Protein AF-A0A8X6RIJ2-F1 (afdb_monomer)

Sequence (96 aa):
MSKPKSLSIKEKILTLQEVDKVGKKLTLRFLFLSFLLVMASEILTAVQISVPSVVVSNDVIAIHSSIMTFPAQYGAKTTKRADLVTSVLFRQGRVV

Mean predicted aligned error: 14.82 Å

Foldseek 3Di:
DDDPDDDDPVRVVVVVVVVVVVVVVVVVVVVVVVVVVVVVQQQDKDKDKDFPDWDDDDQKIKTWIKIWIHHRNPGDPDIDIDIDIDIFGHDPNDTD

pLDDT: mean 76.71, std 10.97, range [46.38, 90.38]

Nearest PDB structures (foldseek):
  2bng-assembly1_B  TM=6.386E-01  e=1.092E-01  Mycobacterium tuberculosis H37Rv
  2bng-assembly1_C-2  TM=6.386E-01  e=1.296E-01  Mycobacterium tuberculosis H37Rv
  3ff2-assembly1_A-2  TM=7.303E-01  e=2.428E-01  Novosphingobium aromaticivorans DSM 12444
  3bb9-assembly3_E  TM=7.139E-01  e=4.209E+00  Shewanella frigidimarina NCIMB 400
  4wrn-assembly1_B  TM=5.464E-01  e=4.718E+00  Escherichia coli O157:H7

Organism: Trichonephila clavipes (NCBI:txid2585209)

Solvent-accessible surface area (backbone atoms only — not comparable to full-atom values): 5578 Å² total; per-residue (Å²): 136,85,76,84,81,82,73,50,73,69,55,53,53,52,50,51,52,51,50,51,51,51,50,52,55,49,52,52,50,50,51,51,50,52,51,50,52,53,55,55,61,32,60,52,59,52,75,47,79,44,70,87,45,75,48,79,52,97,49,36,38,37,37,36,33,39,39,38,37,42,47,12,87,77,55,54,94,54,70,46,76,47,81,44,78,48,75,46,38,43,57,95,92,37,83,104

Secondary structure (DSSP, 8-state):
-PPP----HHHHHHHHHHHHHHHHHHHHHHHHHHHHHHHHHHT---EEEEEEEEEEETTEEEEEEEEEEPPPTTS-SS-EEEEEEEEEEEETTEE-

Structure (mmCIF, N/CA/C/O backbone):
data_AF-A0A8X6RIJ2-F1
#
_entry.id   AF-A0A8X6RIJ2-F1
#
loop_
_atom_site.group_PDB
_atom_site.id
_atom_site.type_symbol
_atom_site.label_atom_id
_atom_site.label_alt_id
_atom_site.label_comp_id
_atom_site.label_asym_id
_atom_site.label_entity_id
_atom_site.label_seq_id
_atom_site.pdbx_PDB_ins_code
_atom_site.Cartn_x
_atom_site.Cartn_y
_atom_site.Cartn_z
_atom_site.occupancy
_atom_site.B_iso_or_equiv
_atom_site.auth_seq_id
_atom_site.auth_comp_id
_atom_site.auth_asym_id
_atom_site.auth_atom_id
_atom_site.pdbx_PDB_model_num
ATOM 1 N N . MET A 1 1 ? 5.786 0.530 64.150 1.00 47.53 1 MET A N 1
ATOM 2 C CA . MET A 1 1 ? 6.461 1.077 62.950 1.00 47.53 1 MET A CA 1
ATOM 3 C C . MET A 1 1 ? 7.771 0.328 62.742 1.00 47.53 1 MET A C 1
ATOM 5 O O . MET A 1 1 ? 8.688 0.482 63.540 1.00 47.53 1 MET A O 1
ATOM 9 N N . SER A 1 2 ? 7.835 -0.562 61.753 1.00 46.38 2 SER A N 1
ATOM 10 C CA . SER A 1 2 ? 9.029 -1.359 61.445 1.00 46.38 2 SER A CA 1
ATOM 11 C C . SER A 1 2 ? 10.089 -0.498 60.751 1.00 46.38 2 SER A C 1
ATOM 13 O O . SER A 1 2 ? 9.811 0.117 59.724 1.00 46.38 2 SER A O 1
ATOM 15 N N . LYS A 1 3 ? 11.294 -0.439 61.336 1.00 57.84 3 LYS A N 1
ATOM 16 C CA . LYS A 1 3 ? 12.460 0.281 60.797 1.00 57.84 3 LYS A CA 1
ATOM 17 C C . LYS A 1 3 ? 12.801 -0.217 59.378 1.00 57.84 3 LYS A C 1
ATOM 19 O O . LYS A 1 3 ? 12.712 -1.424 59.141 1.00 57.84 3 LYS A O 1
ATOM 24 N N . PRO A 1 4 ? 13.226 0.663 58.451 1.00 57.16 4 PRO A N 1
ATOM 25 C CA . PRO A 1 4 ? 13.660 0.246 57.122 1.00 57.16 4 PRO A CA 1
ATOM 26 C C . PRO A 1 4 ? 14.888 -0.666 57.236 1.00 57.16 4 PRO A C 1
ATOM 28 O O . PRO A 1 4 ? 15.878 -0.333 57.889 1.00 57.16 4 PRO A O 1
ATOM 31 N N . LYS A 1 5 ? 14.795 -1.852 56.627 1.00 63.59 5 LYS A N 1
ATOM 32 C CA . LYS A 1 5 ? 15.850 -2.869 56.619 1.00 63.59 5 LYS A CA 1
ATOM 33 C C . LYS A 1 5 ? 17.020 -2.336 55.780 1.00 63.59 5 LYS A C 1
ATOM 35 O O . LYS A 1 5 ? 16.886 -2.158 54.573 1.00 63.59 5 LYS A O 1
ATOM 40 N N . SER A 1 6 ? 18.138 -2.016 56.433 1.00 63.31 6 SER A N 1
ATOM 41 C CA . SER A 1 6 ? 19.356 -1.532 55.772 1.00 63.31 6 SER A CA 1
ATOM 42 C C . SER A 1 6 ? 19.971 -2.664 54.948 1.00 63.31 6 SER A C 1
ATOM 44 O O . SER A 1 6 ? 20.516 -3.608 55.515 1.00 63.31 6 SER A O 1
ATOM 46 N N . LEU A 1 7 ? 19.841 -2.587 53.622 1.00 62.59 7 LEU A N 1
ATOM 47 C CA . LEU A 1 7 ? 20.474 -3.524 52.693 1.00 62.59 7 LEU A CA 1
ATOM 48 C C . LEU A 1 7 ? 21.998 -3.365 52.746 1.00 62.59 7 LEU A C 1
ATOM 50 O O . LEU A 1 7 ? 22.526 -2.247 52.660 1.00 62.59 7 LEU A O 1
ATOM 54 N N . SER A 1 8 ? 22.693 -4.493 52.858 1.00 75.00 8 SER A N 1
ATOM 55 C CA . SER A 1 8 ? 24.152 -4.573 52.826 1.00 75.00 8 SER A CA 1
ATOM 56 C C . SER A 1 8 ? 24.695 -4.040 51.496 1.00 75.00 8 SER A C 1
ATOM 58 O O . SER A 1 8 ? 24.052 -4.149 50.452 1.00 75.00 8 SER A O 1
ATOM 60 N N . ILE A 1 9 ? 25.914 -3.490 51.502 1.00 72.12 9 ILE A N 1
ATOM 61 C CA . ILE A 1 9 ? 26.584 -2.961 50.298 1.00 72.12 9 ILE A CA 1
ATOM 62 C C . ILE A 1 9 ? 26.620 -4.014 49.173 1.00 72.12 9 ILE A C 1
ATOM 64 O O . ILE A 1 9 ? 26.435 -3.674 48.007 1.00 72.12 9 ILE A O 1
ATOM 68 N N . LYS A 1 10 ? 26.762 -5.302 49.520 1.00 67.38 10 LYS A N 1
ATOM 69 C CA . LYS A 1 10 ? 26.725 -6.416 48.557 1.00 67.38 10 LYS A CA 1
ATOM 70 C C . LYS A 1 10 ? 25.354 -6.582 47.889 1.00 67.38 10 LYS A C 1
ATOM 72 O O . LYS A 1 10 ? 25.294 -6.795 46.683 1.00 67.38 10 LYS A O 1
ATOM 77 N N . GLU A 1 11 ? 24.269 -6.438 48.647 1.00 67.12 11 GLU A N 1
ATOM 78 C CA . GLU A 1 11 ? 22.895 -6.530 48.132 1.00 67.12 11 GLU A CA 1
ATOM 79 C C . GLU A 1 11 ? 22.572 -5.329 47.234 1.00 67.12 11 GLU A C 1
ATOM 81 O O . GLU A 1 11 ? 21.982 -5.500 46.172 1.00 67.12 11 GLU A O 1
ATOM 86 N N . LYS A 1 12 ? 23.058 -4.128 47.585 1.00 67.38 12 LYS A N 1
ATOM 87 C CA . LYS A 1 12 ? 22.922 -2.928 46.740 1.00 67.38 12 LYS A CA 1
ATOM 88 C C . LYS A 1 12 ? 23.631 -3.077 45.390 1.00 67.38 12 LYS A C 1
ATOM 90 O O . LYS A 1 12 ? 23.055 -2.736 44.359 1.00 67.38 12 LYS A O 1
ATOM 95 N N . ILE A 1 13 ? 24.851 -3.619 45.375 1.00 68.75 13 ILE A N 1
ATOM 96 C CA . ILE A 1 13 ? 25.602 -3.870 44.132 1.00 68.75 13 ILE A CA 1
ATOM 97 C C . ILE A 1 13 ? 24.891 -4.920 43.266 1.00 68.75 13 ILE A C 1
ATOM 99 O O . ILE A 1 13 ? 24.782 -4.732 42.055 1.00 68.75 13 ILE A O 1
ATOM 103 N N . LEU A 1 14 ? 24.353 -5.981 43.876 1.00 67.44 14 LEU A N 1
ATOM 104 C CA . LEU A 1 14 ? 23.586 -7.004 43.161 1.00 67.44 14 LEU A CA 1
ATOM 105 C C . LEU A 1 14 ? 22.327 -6.405 42.509 1.00 67.44 14 LEU A C 1
ATOM 107 O O . LEU A 1 14 ? 22.089 -6.620 41.322 1.00 67.44 14 LEU A O 1
ATOM 111 N N . THR A 1 15 ? 21.583 -5.566 43.242 1.00 68.06 15 THR A N 1
ATOM 112 C CA . THR A 1 15 ? 20.397 -4.882 42.696 1.00 68.06 15 THR A CA 1
ATOM 113 C C . THR A 1 15 ? 20.744 -3.899 41.579 1.00 68.06 15 THR A C 1
ATOM 115 O O . THR A 1 15 ? 20.018 -3.816 40.594 1.00 68.06 15 THR A O 1
ATOM 118 N N . LEU A 1 16 ? 21.878 -3.196 41.671 1.00 68.06 16 LEU A N 1
ATOM 119 C CA . LEU A 1 16 ? 22.352 -2.303 40.608 1.00 68.06 16 LEU A CA 1
ATOM 120 C C . LEU A 1 16 ? 22.688 -3.077 39.326 1.00 68.06 16 LEU A C 1
ATOM 122 O O . LEU A 1 16 ? 22.348 -2.628 38.234 1.00 68.06 16 LEU A O 1
ATOM 126 N N . GLN A 1 17 ? 23.298 -4.259 39.446 1.00 69.19 17 GLN A N 1
ATOM 127 C CA . GLN A 1 17 ? 23.583 -5.123 38.298 1.00 69.19 17 GLN A CA 1
ATOM 128 C C . GLN A 1 17 ? 22.314 -5.708 37.669 1.00 69.19 17 GLN A C 1
ATOM 130 O O . GLN A 1 17 ? 22.244 -5.852 36.449 1.00 69.19 17 GLN A O 1
ATOM 135 N N . GLU A 1 18 ? 21.307 -6.053 38.471 1.00 71.25 18 GLU A N 1
ATOM 136 C CA . GLU A 1 18 ? 20.013 -6.513 37.959 1.00 71.25 18 GLU A CA 1
ATOM 137 C C . GLU A 1 18 ? 19.248 -5.393 37.254 1.00 71.25 18 GLU A C 1
ATOM 139 O O . GLU A 1 18 ? 18.730 -5.616 36.159 1.00 71.25 18 GLU A O 1
ATOM 144 N N . VAL A 1 19 ? 19.248 -4.179 37.809 1.00 71.06 19 VAL A N 1
ATOM 145 C CA . VAL A 1 19 ? 18.657 -2.997 37.164 1.00 71.06 19 VAL A CA 1
ATOM 146 C C . VAL A 1 19 ? 19.363 -2.685 35.843 1.00 71.06 19 VAL A C 1
ATOM 148 O O . VAL A 1 19 ? 18.689 -2.451 34.841 1.00 71.06 19 VAL A O 1
ATOM 151 N N . ASP A 1 20 ? 20.694 -2.766 35.790 1.00 75.12 20 ASP A N 1
ATOM 152 C CA . ASP A 1 20 ? 21.467 -2.573 34.556 1.00 75.12 20 ASP A CA 1
ATOM 153 C C . ASP A 1 20 ? 21.172 -3.668 33.510 1.00 75.12 20 ASP A C 1
ATOM 155 O O . ASP A 1 20 ? 20.970 -3.380 32.328 1.00 75.12 20 ASP A O 1
ATOM 159 N N . LYS A 1 21 ? 21.035 -4.934 33.930 1.00 75.75 21 LYS A N 1
ATOM 160 C CA . LYS A 1 21 ? 20.609 -6.035 33.044 1.00 75.75 21 LYS A CA 1
ATOM 161 C C . LYS A 1 21 ? 19.194 -5.827 32.504 1.00 75.75 21 LYS A C 1
ATOM 163 O O . LYS A 1 21 ? 18.956 -6.068 31.318 1.00 75.75 21 LYS A O 1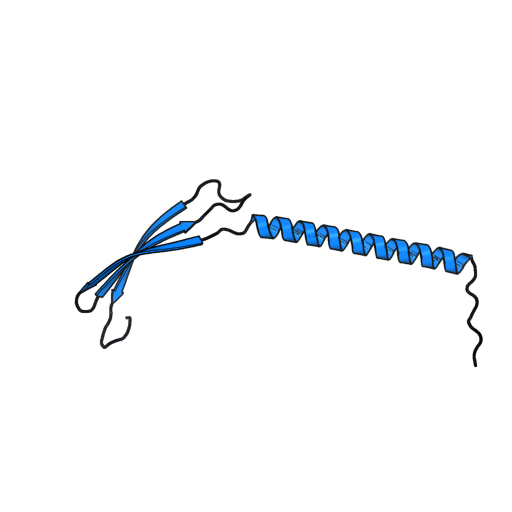
ATOM 168 N N . VAL A 1 22 ? 18.257 -5.388 33.345 1.00 74.69 22 VAL A N 1
ATOM 169 C CA . VAL A 1 22 ? 16.874 -5.092 32.941 1.00 74.69 22 VAL A CA 1
ATOM 170 C C . VAL A 1 22 ? 16.840 -3.900 31.985 1.00 74.69 22 VAL A C 1
ATOM 172 O O . VAL A 1 22 ? 16.196 -3.995 30.940 1.00 74.69 22 VAL A O 1
ATOM 175 N N . GLY A 1 23 ? 17.589 -2.834 32.278 1.00 71.69 23 GLY A N 1
ATOM 176 C CA . GLY A 1 23 ? 17.737 -1.663 31.414 1.00 71.69 23 GLY A CA 1
ATOM 177 C C . GLY A 1 23 ? 18.295 -2.030 30.041 1.00 71.69 23 GLY A C 1
ATOM 178 O O . GLY A 1 23 ? 17.673 -1.734 29.026 1.00 71.69 23 GLY A O 1
ATOM 179 N N . LYS A 1 24 ? 19.397 -2.787 29.992 1.00 79.56 24 LYS A N 1
ATOM 180 C CA . LYS A 1 24 ? 19.986 -3.288 28.735 1.00 79.56 24 LYS A CA 1
ATOM 181 C C . LYS A 1 24 ? 19.012 -4.152 27.936 1.00 79.56 24 LYS A C 1
ATOM 183 O O . LYS A 1 24 ? 18.893 -3.988 26.722 1.00 79.56 24 LYS A O 1
ATOM 188 N N . LYS A 1 25 ? 18.277 -5.046 28.605 1.00 79.56 25 LYS A N 1
ATOM 189 C CA . LYS A 1 25 ? 17.267 -5.904 27.966 1.00 79.56 25 LYS A CA 1
ATOM 190 C C . LYS A 1 25 ? 16.097 -5.092 27.406 1.00 79.56 25 LYS A C 1
ATOM 192 O O . LYS A 1 25 ? 15.582 -5.430 26.342 1.00 79.56 25 LYS A O 1
ATOM 197 N N . LEU A 1 26 ? 15.680 -4.038 28.104 1.00 80.12 26 LEU A N 1
ATOM 198 C CA . LEU A 1 26 ? 14.616 -3.141 27.662 1.00 80.12 26 LEU A CA 1
ATOM 199 C C . LEU A 1 26 ? 15.061 -2.307 26.457 1.00 80.12 26 LEU A C 1
ATOM 201 O O . LEU A 1 26 ? 14.361 -2.291 25.449 1.00 80.12 26 LEU A O 1
ATOM 205 N N . THR A 1 27 ? 16.250 -1.707 26.515 1.00 80.88 27 THR A N 1
ATOM 206 C CA . THR A 1 27 ? 16.829 -0.941 25.403 1.00 80.88 27 THR A CA 1
ATOM 207 C C . THR A 1 27 ? 16.986 -1.799 24.151 1.00 80.88 27 THR A C 1
ATOM 209 O O . THR A 1 27 ? 16.632 -1.360 23.062 1.00 80.88 27 THR A O 1
ATOM 212 N N . LEU A 1 28 ? 17.432 -3.052 24.295 1.00 85.75 28 LEU A N 1
ATOM 213 C CA . LEU A 1 28 ? 17.552 -3.978 23.167 1.00 85.75 28 LEU A CA 1
ATOM 214 C C . LEU A 1 28 ? 16.190 -4.311 22.536 1.00 85.75 28 LEU A C 1
ATOM 216 O O . LEU A 1 28 ? 16.073 -4.366 21.315 1.00 85.75 28 LEU A O 1
ATOM 220 N N . ARG A 1 29 ? 15.146 -4.500 23.354 1.00 81.88 29 ARG A N 1
ATOM 221 C CA . ARG A 1 29 ? 13.774 -4.722 22.866 1.00 81.88 29 ARG A CA 1
ATOM 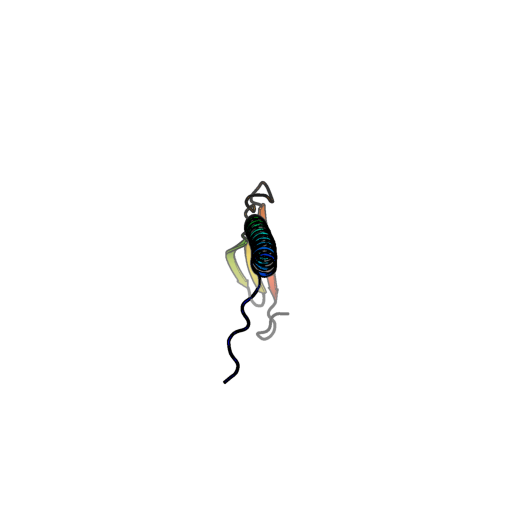222 C C . ARG A 1 29 ? 13.220 -3.498 22.143 1.00 81.88 29 ARG A C 1
ATOM 224 O O . ARG A 1 29 ? 12.592 -3.663 21.104 1.00 81.88 29 ARG A O 1
ATOM 231 N N . PHE A 1 30 ? 13.472 -2.298 22.663 1.00 85.56 30 PHE A N 1
ATOM 232 C CA . PHE A 1 30 ? 13.098 -1.053 21.991 1.00 85.56 30 PHE A CA 1
ATOM 233 C C . PHE A 1 30 ? 13.830 -0.892 20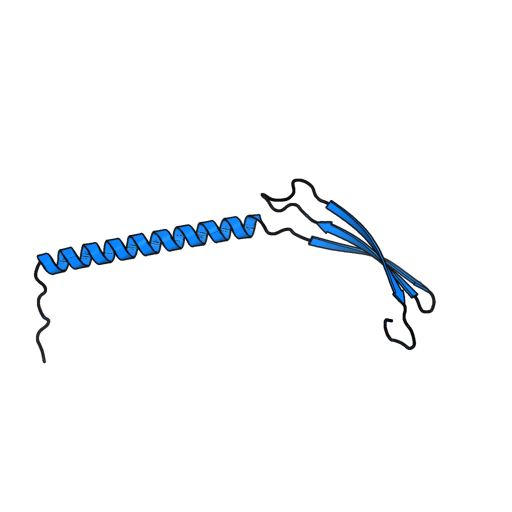.661 1.00 85.56 30 PHE A C 1
ATOM 235 O O . PHE A 1 30 ? 13.193 -0.587 19.663 1.00 85.56 30 PHE A O 1
ATOM 242 N N . LEU A 1 31 ? 15.135 -1.169 20.618 1.00 87.31 31 LEU A N 1
ATOM 243 C CA . LEU A 1 31 ? 15.914 -1.127 19.381 1.00 87.31 31 LEU A CA 1
ATOM 244 C C . LEU A 1 31 ? 15.363 -2.109 18.337 1.00 87.31 31 LEU A C 1
ATOM 246 O O . LEU A 1 31 ? 15.189 -1.741 17.178 1.00 87.31 31 LEU A O 1
ATOM 250 N N . PHE A 1 32 ? 15.035 -3.333 18.759 1.00 85.81 32 PHE A N 1
ATOM 251 C CA . PHE A 1 32 ? 14.425 -4.339 17.893 1.00 85.81 32 PHE A CA 1
ATOM 252 C C . PHE A 1 32 ? 13.042 -3.909 17.386 1.00 85.81 32 PHE A C 1
ATOM 254 O O . PHE A 1 32 ? 12.747 -4.064 16.204 1.00 85.81 32 PHE A O 1
ATOM 261 N N . LEU A 1 33 ? 12.207 -3.330 18.253 1.00 88.25 33 LEU A N 1
ATOM 262 C CA . LEU A 1 33 ? 10.890 -2.817 17.877 1.00 88.25 33 LEU A CA 1
ATOM 263 C C . LEU A 1 33 ? 10.996 -1.661 16.873 1.00 88.25 33 LEU A C 1
ATOM 265 O O . LEU A 1 33 ? 10.275 -1.654 15.879 1.00 88.25 33 LEU A O 1
ATOM 269 N N . SER A 1 34 ? 11.914 -0.719 17.095 1.00 78.62 34 SER A N 1
ATOM 270 C CA . SER A 1 34 ? 12.174 0.387 16.169 1.00 78.62 34 SER A CA 1
ATOM 271 C C . SER A 1 34 ? 12.668 -0.117 14.815 1.00 78.62 34 SER A C 1
ATOM 273 O O . SER A 1 34 ? 12.184 0.332 13.782 1.00 78.62 34 SER A O 1
ATOM 275 N N . PHE A 1 35 ? 13.581 -1.091 14.809 1.00 80.38 35 PHE A N 1
ATOM 276 C CA . PHE A 1 35 ? 14.054 -1.727 13.581 1.00 80.38 35 PHE A CA 1
ATOM 277 C C . PHE A 1 35 ? 12.913 -2.422 12.822 1.00 80.38 35 PHE A C 1
ATOM 279 O O . PHE A 1 35 ? 12.775 -2.243 11.614 1.00 80.38 35 PHE A O 1
ATOM 286 N N . LEU A 1 36 ? 12.050 -3.156 13.531 1.00 82.38 36 LEU A N 1
ATOM 287 C CA . LEU A 1 36 ? 10.885 -3.811 12.938 1.00 82.38 36 LEU A CA 1
ATOM 288 C C . LEU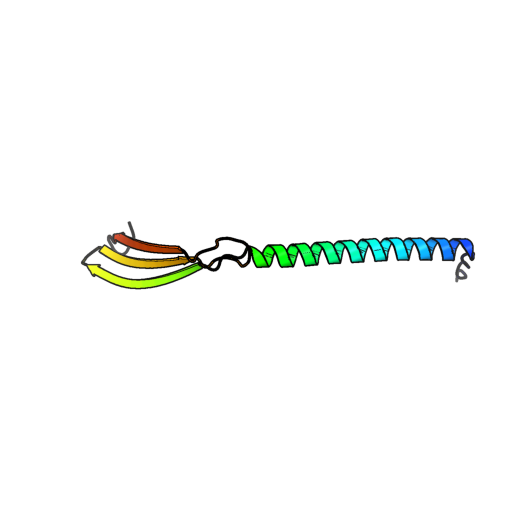 A 1 36 ? 9.894 -2.797 12.343 1.00 82.38 36 LEU A C 1
ATOM 290 O O . LEU A 1 36 ? 9.364 -3.030 11.261 1.00 82.38 36 LEU A O 1
ATOM 294 N N . LEU A 1 37 ? 9.659 -1.673 13.026 1.00 78.69 37 LEU A N 1
ATOM 295 C CA . LEU A 1 37 ? 8.779 -0.601 12.550 1.00 78.69 37 LEU A CA 1
ATOM 296 C C . LEU A 1 37 ? 9.311 0.063 11.275 1.00 78.69 37 LEU A C 1
ATOM 298 O O . LEU A 1 37 ? 8.534 0.308 10.353 1.00 78.69 37 LEU A O 1
ATOM 302 N N . VAL A 1 38 ? 10.622 0.311 11.199 1.00 73.81 38 VAL A N 1
ATOM 303 C CA . VAL A 1 38 ? 11.271 0.843 9.989 1.00 73.81 38 VAL A CA 1
ATOM 304 C C . VAL A 1 38 ? 11.112 -0.139 8.825 1.00 73.81 38 VAL A C 1
ATOM 306 O O . VAL A 1 38 ? 10.597 0.244 7.778 1.00 73.81 38 VAL A O 1
ATOM 309 N N . MET A 1 39 ? 11.419 -1.422 9.041 1.00 67.06 39 MET A N 1
ATOM 310 C CA . MET A 1 39 ? 11.255 -2.467 8.020 1.00 67.06 39 MET A CA 1
ATOM 311 C C . MET A 1 39 ? 9.793 -2.621 7.568 1.00 67.06 39 MET A C 1
ATOM 313 O O . MET A 1 39 ? 9.519 -2.809 6.386 1.00 67.06 39 M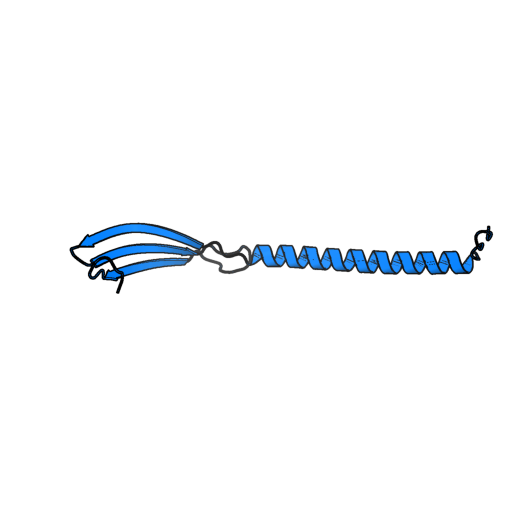ET A O 1
ATOM 317 N N . ALA A 1 40 ? 8.827 -2.505 8.484 1.00 68.56 40 ALA A N 1
ATOM 318 C CA . ALA A 1 40 ? 7.405 -2.561 8.144 1.00 68.56 40 ALA A CA 1
ATOM 319 C C . ALA A 1 40 ? 6.958 -1.354 7.298 1.00 68.56 40 ALA A C 1
ATOM 321 O O . ALA A 1 40 ? 6.182 -1.521 6.356 1.00 68.56 40 ALA A O 1
ATOM 322 N N . SER A 1 41 ? 7.467 -0.152 7.594 1.00 62.41 41 SER A N 1
ATOM 323 C CA . SER A 1 41 ? 7.202 1.055 6.798 1.00 62.41 41 SER A CA 1
ATOM 324 C C . SER A 1 41 ? 7.764 0.944 5.379 1.00 62.41 41 SER A C 1
ATOM 326 O O . SER A 1 41 ? 7.153 1.428 4.429 1.00 62.41 41 SER A O 1
ATOM 328 N N . GLU A 1 42 ? 8.913 0.290 5.225 1.00 60.47 42 GLU A N 1
ATOM 329 C CA . GLU A 1 42 ? 9.596 0.092 3.943 1.00 60.47 42 GLU A CA 1
ATOM 330 C C . GLU A 1 42 ? 8.879 -0.883 2.997 1.00 60.47 42 GLU A C 1
ATOM 332 O O . GLU A 1 42 ? 9.144 -0.869 1.792 1.00 60.47 42 GLU A O 1
ATOM 337 N N . ILE A 1 43 ? 7.967 -1.708 3.525 1.00 63.03 43 ILE A N 1
ATOM 338 C CA . ILE A 1 43 ? 7.185 -2.709 2.779 1.00 63.03 43 ILE A CA 1
ATOM 339 C C . ILE A 1 43 ? 5.843 -2.140 2.289 1.00 63.03 43 ILE A C 1
ATOM 341 O O . ILE A 1 43 ? 5.193 -2.741 1.427 1.00 63.03 43 ILE A O 1
ATOM 345 N N . LEU A 1 44 ? 5.412 -0.976 2.787 1.00 62.09 44 LEU A N 1
ATOM 346 C CA . LEU A 1 44 ? 4.112 -0.417 2.434 1.00 62.09 44 LEU A CA 1
ATOM 347 C C . LEU A 1 44 ? 4.076 -0.039 0.943 1.00 62.09 44 LEU A C 1
ATOM 349 O O . LEU A 1 44 ? 4.720 0.909 0.496 1.00 62.09 44 LEU A O 1
ATOM 353 N N . THR A 1 45 ? 3.313 -0.800 0.160 1.00 66.12 45 THR A N 1
ATOM 354 C CA . THR A 1 45 ? 3.045 -0.487 -1.246 1.00 66.12 45 THR A CA 1
ATOM 355 C C . THR A 1 45 ? 1.864 0.471 -1.309 1.00 66.12 45 THR A C 1
ATOM 357 O O . THR A 1 45 ? 0.776 0.169 -0.820 1.00 66.12 45 THR A O 1
ATOM 360 N N . ALA A 1 46 ? 2.065 1.654 -1.889 1.00 70.31 46 ALA A N 1
ATOM 361 C CA . ALA A 1 46 ? 0.961 2.574 -2.126 1.00 70.31 46 ALA A CA 1
ATOM 362 C C . ALA A 1 46 ? 0.190 2.127 -3.376 1.00 70.31 46 ALA A C 1
ATOM 364 O O . ALA A 1 46 ? 0.785 1.869 -4.425 1.00 70.31 46 ALA A O 1
ATOM 365 N N . VAL A 1 47 ? -1.137 2.041 -3.273 1.00 78.44 47 VAL A N 1
ATOM 366 C CA . VAL A 1 47 ? -2.030 1.718 -4.393 1.00 78.44 47 VAL A CA 1
ATOM 367 C C . VAL A 1 47 ? -2.919 2.924 -4.660 1.00 78.44 47 VAL A C 1
ATOM 369 O O . VAL A 1 47 ? -3.628 3.384 -3.769 1.00 78.44 47 VAL A O 1
ATOM 372 N N . GLN A 1 48 ? -2.888 3.431 -5.887 1.00 82.00 48 GLN A N 1
ATOM 373 C CA . GLN A 1 48 ? -3.773 4.489 -6.357 1.00 82.00 48 GLN A CA 1
ATOM 374 C C . GLN A 1 48 ? -4.726 3.919 -7.402 1.00 82.00 48 GLN A C 1
ATOM 376 O O . GLN A 1 48 ? -4.297 3.287 -8.364 1.00 82.00 48 GLN A O 1
ATOM 381 N N . ILE A 1 49 ? -6.019 4.175 -7.227 1.00 84.88 49 ILE A N 1
ATOM 382 C CA . ILE A 1 49 ? -7.063 3.796 -8.178 1.00 84.88 49 ILE A CA 1
ATOM 383 C C . ILE A 1 49 ? -7.633 5.085 -8.764 1.00 84.88 49 ILE A C 1
ATOM 385 O O . ILE A 1 49 ? -8.061 5.966 -8.019 1.00 84.88 49 ILE A O 1
ATOM 389 N N . SER A 1 50 ? -7.629 5.209 -10.087 1.00 86.69 50 SER A N 1
ATOM 390 C CA . SER A 1 50 ? -8.302 6.288 -10.810 1.00 86.69 50 SER A CA 1
ATOM 391 C C . SER A 1 50 ? -9.416 5.720 -11.683 1.00 86.69 50 SER A C 1
ATOM 393 O O . SER A 1 50 ? -9.271 4.643 -12.252 1.00 86.69 50 SER A O 1
ATOM 395 N N . VAL A 1 51 ? -10.533 6.442 -11.790 1.00 87.44 51 VAL A N 1
ATOM 396 C CA . VAL A 1 51 ? -11.677 6.071 -12.638 1.00 87.44 51 VAL A CA 1
ATOM 397 C C . VAL A 1 51 ? -11.777 7.092 -13.774 1.00 87.44 51 VAL A C 1
ATOM 399 O O . VAL A 1 51 ? -12.463 8.102 -13.625 1.00 87.44 51 VAL A O 1
ATOM 402 N N . PRO A 1 52 ? -11.022 6.914 -14.874 1.00 79.62 52 PRO A N 1
ATOM 403 C CA . PRO A 1 52 ? -10.995 7.863 -15.986 1.00 79.62 52 PRO A CA 1
ATOM 404 C C . PRO A 1 52 ? -12.336 8.032 -16.705 1.00 79.62 52 PRO A C 1
ATOM 406 O O . PRO A 1 52 ? -12.613 9.120 -17.205 1.00 79.62 52 PRO A O 1
ATOM 409 N N . SER A 1 53 ? -13.156 6.983 -16.797 1.00 87.62 53 SER A N 1
ATOM 410 C CA . SER A 1 53 ? -14.457 7.083 -17.455 1.00 87.62 53 SER A CA 1
ATOM 411 C C . SER A 1 53 ? -15.469 6.085 -16.908 1.00 87.62 53 SER A C 1
ATOM 413 O O . SER A 1 53 ? -15.141 4.964 -16.517 1.00 87.62 53 SER A O 1
ATOM 415 N N . VAL A 1 54 ? -16.728 6.515 -16.913 1.00 88.12 54 VAL A N 1
ATOM 416 C CA . VAL A 1 54 ? -17.891 5.684 -16.613 1.00 88.12 54 VAL A CA 1
ATOM 417 C C . VAL A 1 54 ? -18.870 5.854 -17.763 1.00 88.12 54 VAL A C 1
ATOM 419 O O . VAL A 1 54 ? -19.265 6.975 -18.082 1.00 88.12 54 VAL A O 1
ATOM 422 N N . VAL A 1 55 ? -19.239 4.750 -18.403 1.00 88.44 55 VAL A N 1
ATOM 423 C CA . VAL A 1 55 ? -20.231 4.716 -19.480 1.00 88.44 55 VAL A CA 1
ATOM 424 C C . VAL A 1 55 ? -21.459 3.988 -18.961 1.00 88.44 55 VAL A C 1
ATOM 426 O O . VAL A 1 55 ? -21.363 2.856 -18.498 1.00 88.44 55 VAL A O 1
ATOM 429 N N . VAL A 1 56 ? -22.615 4.639 -19.045 1.00 87.88 56 VAL A N 1
ATOM 430 C CA . VAL A 1 56 ? -23.903 4.074 -18.632 1.00 87.88 56 VAL A CA 1
ATOM 431 C C . VAL A 1 56 ? -24.738 3.826 -19.883 1.00 87.88 56 VAL A C 1
ATOM 433 O O . VAL A 1 56 ? -24.950 4.743 -20.676 1.00 87.88 56 VAL A O 1
ATOM 436 N N . SER A 1 57 ? -25.199 2.592 -20.076 1.00 85.94 57 SER A N 1
ATOM 437 C CA . SER A 1 57 ? -26.066 2.210 -21.190 1.00 85.94 57 SER A CA 1
ATOM 438 C C . SER A 1 57 ? -27.138 1.238 -20.718 1.00 85.94 57 SER A C 1
ATOM 440 O O . SER A 1 57 ? -26.832 0.099 -20.376 1.00 85.94 57 SER A O 1
ATOM 442 N N . ASN A 1 58 ? -28.397 1.684 -20.731 1.00 86.88 58 ASN A N 1
ATOM 443 C CA . ASN A 1 58 ? -29.557 0.929 -20.252 1.00 86.88 58 ASN A CA 1
ATOM 444 C C . ASN A 1 58 ? -29.305 0.342 -18.851 1.00 86.88 58 ASN A C 1
ATOM 446 O O . ASN A 1 58 ? -29.247 1.070 -17.866 1.00 86.88 58 ASN A O 1
ATOM 450 N N . ASP A 1 59 ? -29.093 -0.969 -18.810 1.00 88.12 59 ASP A N 1
ATOM 451 C CA . ASP A 1 59 ? -28.891 -1.786 -17.624 1.00 88.12 59 ASP A CA 1
ATOM 452 C C . ASP A 1 59 ? -27.406 -2.042 -17.324 1.00 88.12 59 ASP A C 1
ATOM 454 O O . ASP A 1 59 ? -27.089 -2.778 -16.404 1.00 88.12 59 ASP A O 1
ATOM 458 N N . VAL A 1 60 ? -26.460 -1.492 -18.087 1.00 86.75 60 VAL A N 1
ATOM 459 C CA . VAL A 1 60 ? -25.024 -1.770 -17.927 1.00 86.75 60 VAL A CA 1
ATOM 460 C C . VAL A 1 60 ? -24.260 -0.491 -17.613 1.00 8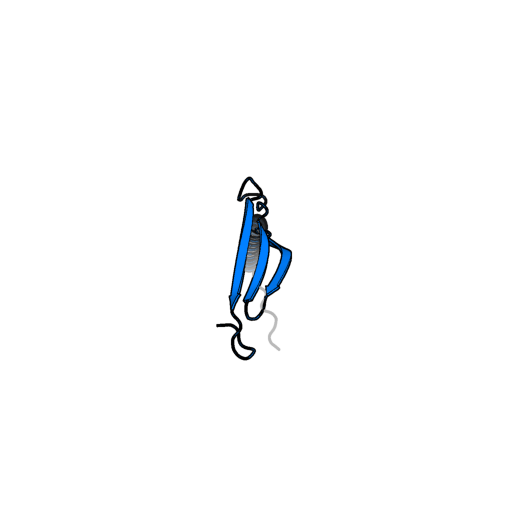6.75 60 VAL A C 1
ATOM 462 O O . VAL A 1 60 ? -24.368 0.510 -18.321 1.00 86.75 60 VAL A O 1
ATOM 465 N N . ILE A 1 61 ? -23.428 -0.544 -16.574 1.00 88.38 61 ILE A N 1
ATOM 466 C CA . ILE A 1 61 ? -22.432 0.481 -16.265 1.00 88.38 61 ILE A CA 1
ATOM 467 C C . ILE A 1 61 ? -21.047 -0.102 -16.527 1.00 88.38 61 ILE A C 1
ATOM 469 O O . ILE A 1 61 ? -20.607 -1.006 -15.822 1.00 88.38 61 ILE A O 1
ATOM 473 N N . ALA A 1 62 ? -20.346 0.424 -17.525 1.00 88.44 62 ALA A N 1
ATOM 474 C CA . ALA A 1 62 ? -18.943 0.118 -17.762 1.00 88.44 62 ALA A CA 1
ATOM 475 C C . ALA A 1 62 ? -18.067 1.164 -17.063 1.00 88.44 62 ALA A C 1
ATOM 477 O O . ALA A 1 62 ? -18.135 2.356 -17.360 1.00 88.44 62 ALA A O 1
ATOM 478 N N . ILE A 1 63 ? -17.241 0.710 -16.129 1.00 89.06 63 ILE A N 1
ATOM 479 C CA . ILE A 1 63 ? -16.304 1.522 -15.358 1.00 89.06 63 ILE A CA 1
ATOM 480 C C . ILE A 1 63 ? -14.906 1.206 -15.872 1.00 89.06 63 ILE A C 1
ATOM 482 O O . ILE A 1 63 ? -14.420 0.084 -15.714 1.00 89.06 63 ILE A O 1
ATOM 486 N N . HIS A 1 64 ? -14.258 2.190 -16.485 1.00 90.38 64 HIS A N 1
ATOM 487 C CA . HIS A 1 64 ? -12.846 2.093 -16.815 1.00 90.38 64 HIS A CA 1
ATOM 488 C C . HIS A 1 64 ? -12.040 2.602 -15.621 1.00 90.38 64 HIS A C 1
ATOM 490 O O . HIS A 1 64 ? -12.197 3.755 -15.217 1.00 90.38 64 HIS A O 1
ATOM 496 N N . SER A 1 65 ? -11.196 1.740 -15.063 1.00 89.06 65 SER A N 1
ATOM 497 C CA . SER A 1 65 ? -10.371 2.001 -13.885 1.00 89.06 65 SER A CA 1
ATOM 498 C C . SER A 1 65 ? -8.900 1.772 -14.215 1.00 89.06 65 SER A C 1
ATOM 500 O O . SER A 1 65 ? -8.550 0.779 -14.842 1.00 89.06 65 SER A O 1
ATOM 502 N N . SER A 1 66 ? -8.021 2.650 -13.746 1.00 87.88 66 SER A N 1
ATOM 503 C CA . SER A 1 66 ? -6.571 2.480 -13.814 1.00 87.88 66 SER A CA 1
ATOM 504 C C . SER A 1 66 ? -6.029 2.325 -12.399 1.00 87.88 66 SER A C 1
ATOM 506 O O . SER A 1 66 ? -6.168 3.220 -11.565 1.00 87.88 66 SER A O 1
ATOM 508 N N . ILE A 1 67 ? -5.384 1.197 -12.127 1.00 87.50 67 ILE A N 1
ATOM 509 C CA . ILE A 1 67 ? -4.728 0.917 -10.851 1.00 87.50 67 ILE A CA 1
ATOM 510 C C . ILE A 1 67 ? -3.228 1.118 -11.036 1.00 87.50 67 ILE A C 1
ATOM 512 O O . ILE A 1 67 ? -2.600 0.449 -11.856 1.00 87.50 67 ILE A O 1
ATOM 516 N N . MET A 1 68 ? -2.651 2.029 -10.260 1.00 84.25 68 MET A N 1
ATOM 517 C CA . MET A 1 68 ? -1.210 2.230 -10.163 1.00 84.25 68 MET A CA 1
ATOM 518 C C . MET A 1 68 ? -0.716 1.730 -8.811 1.00 84.25 68 MET A C 1
ATOM 520 O O . MET A 1 68 ? -1.164 2.192 -7.764 1.00 84.25 68 MET A O 1
ATOM 524 N N . THR A 1 69 ? 0.223 0.789 -8.831 1.00 82.31 69 THR A N 1
ATOM 525 C CA . THR A 1 69 ? 0.930 0.346 -7.627 1.00 82.31 69 THR A CA 1
ATOM 526 C C . THR A 1 69 ? 2.314 0.966 -7.625 1.00 82.31 69 THR A C 1
ATOM 528 O O . THR A 1 69 ? 3.097 0.732 -8.556 1.00 82.31 69 THR A O 1
ATOM 531 N N . PHE A 1 70 ? 2.616 1.735 -6.589 1.00 75.69 70 PHE A N 1
ATOM 532 C CA . PHE A 1 70 ? 3.918 2.349 -6.416 1.00 75.69 70 PHE A CA 1
ATOM 533 C C . PHE A 1 70 ? 4.854 1.406 -5.667 1.00 75.69 70 PHE A C 1
ATOM 535 O O . PHE A 1 70 ? 4.427 0.690 -4.753 1.00 75.69 70 PHE A O 1
ATOM 542 N N . PRO A 1 71 ? 6.132 1.391 -6.060 1.00 67.94 71 PRO A N 1
ATOM 543 C CA . PRO A 1 71 ? 7.131 0.602 -5.375 1.00 67.94 71 PRO A CA 1
ATOM 544 C C . PRO A 1 71 ? 7.256 1.046 -3.915 1.00 67.94 71 PRO A C 1
ATOM 546 O O . PRO A 1 71 ? 7.390 2.233 -3.627 1.00 67.94 71 PRO A O 1
ATOM 549 N N . ALA A 1 72 ? 7.222 0.081 -2.997 1.00 66.69 72 ALA A N 1
ATOM 550 C CA . ALA A 1 72 ? 7.695 0.309 -1.639 1.00 66.69 72 ALA A CA 1
ATOM 551 C C . ALA A 1 72 ? 9.216 0.554 -1.683 1.00 66.69 72 ALA A C 1
ATOM 553 O O . ALA A 1 72 ? 9.881 0.030 -2.581 1.00 66.69 72 ALA A O 1
ATOM 554 N N . GLN A 1 73 ? 9.775 1.328 -0.745 1.00 60.53 73 GLN A N 1
ATOM 555 C CA . GLN A 1 73 ? 11.182 1.772 -0.786 1.00 60.53 73 GLN A CA 1
ATOM 556 C C . GLN A 1 73 ? 12.197 0.627 -0.994 1.00 60.53 73 GLN A C 1
ATOM 558 O O . GLN A 1 73 ? 13.219 0.846 -1.641 1.00 60.53 73 GLN A O 1
ATOM 563 N N . TYR A 1 74 ? 11.890 -0.590 -0.524 1.00 53.03 74 TYR A N 1
ATOM 564 C CA . TYR A 1 74 ? 12.728 -1.791 -0.689 1.00 53.03 74 TYR A CA 1
ATOM 565 C C . TYR A 1 74 ? 12.015 -2.965 -1.391 1.00 53.03 74 TYR A C 1
ATOM 567 O O . TYR A 1 74 ? 12.484 -4.103 -1.354 1.00 53.03 74 TYR A O 1
ATOM 575 N N . GLY A 1 75 ? 10.876 -2.701 -2.037 1.00 61.06 75 GLY A N 1
ATOM 576 C CA . GLY A 1 75 ? 10.038 -3.700 -2.704 1.00 61.06 75 GLY A CA 1
ATOM 577 C C . GLY A 1 75 ? 10.181 -3.702 -4.229 1.00 61.06 75 GLY A C 1
ATOM 578 O O . GLY A 1 75 ? 11.274 -3.824 -4.779 1.00 61.06 75 GLY A O 1
ATOM 579 N N . ALA A 1 76 ? 9.056 -3.619 -4.947 1.00 57.50 76 ALA A N 1
A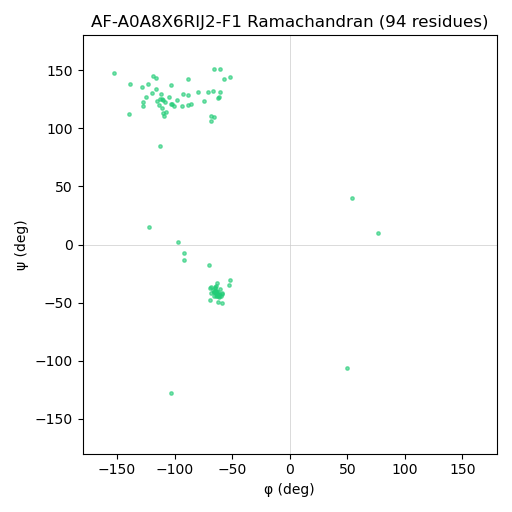TOM 580 C CA . ALA A 1 76 ? 9.055 -3.544 -6.409 1.00 57.50 76 ALA A CA 1
ATOM 581 C C . ALA A 1 76 ? 9.988 -2.420 -6.902 1.00 57.50 76 ALA A C 1
ATOM 583 O O . ALA A 1 76 ? 10.094 -1.388 -6.264 1.00 57.50 76 ALA A O 1
ATOM 584 N N . LYS A 1 77 ? 10.678 -2.596 -8.034 1.00 62.81 77 LYS A N 1
ATOM 585 C CA . LYS A 1 77 ? 11.569 -1.553 -8.590 1.00 62.81 77 LYS A CA 1
ATOM 586 C C . LYS A 1 77 ? 10.870 -0.624 -9.580 1.00 62.81 77 LYS A C 1
ATOM 588 O O . LYS A 1 77 ? 11.464 0.335 -10.058 1.00 62.81 77 LYS A O 1
ATOM 593 N N . THR A 1 78 ? 9.626 -0.934 -9.928 1.00 64.62 78 THR A N 1
ATOM 594 C CA . THR A 1 78 ? 8.886 -0.255 -10.984 1.00 64.62 78 THR A CA 1
ATOM 595 C C . THR A 1 78 ? 7.448 -0.033 -10.558 1.00 64.62 78 THR A C 1
ATOM 597 O O . THR A 1 78 ? 6.808 -0.915 -9.981 1.00 64.62 78 THR A O 1
ATOM 600 N N . THR A 1 79 ? 6.932 1.154 -10.867 1.00 73.81 79 THR A N 1
ATOM 601 C CA . THR A 1 79 ? 5.496 1.415 -10.829 1.00 73.81 79 THR A CA 1
ATOM 602 C C . THR A 1 79 ? 4.825 0.489 -11.833 1.00 73.81 79 THR A C 1
ATOM 604 O O . THR A 1 79 ? 5.217 0.452 -13.002 1.00 73.81 79 THR A O 1
ATOM 607 N N . LYS A 1 80 ? 3.824 -0.269 -11.387 1.00 79.38 80 LYS A N 1
ATOM 608 C CA . LYS A 1 80 ? 2.987 -1.066 -12.287 1.00 79.38 80 LYS A CA 1
ATOM 609 C C . LYS A 1 80 ? 1.661 -0.362 -12.472 1.00 79.38 80 LYS A C 1
ATOM 611 O O . LYS A 1 80 ? 1.082 0.138 -11.510 1.00 79.38 80 LYS A O 1
ATOM 616 N N . ARG A 1 81 ? 1.197 -0.345 -13.715 1.00 84.06 81 ARG A N 1
ATOM 617 C CA . ARG A 1 81 ? -0.124 0.140 -14.086 1.00 84.06 81 ARG A CA 1
ATOM 618 C C . ARG A 1 81 ? -0.926 -1.021 -14.656 1.00 84.06 81 ARG A C 1
ATOM 620 O O . ARG A 1 81 ? -0.405 -1.771 -15.479 1.00 84.06 81 ARG A O 1
ATOM 627 N N . ALA A 1 82 ? -2.167 -1.150 -14.212 1.00 86.50 82 ALA A N 1
ATOM 628 C CA . ALA A 1 82 ? -3.149 -2.068 -14.764 1.00 86.50 82 ALA A CA 1
ATOM 629 C C . ALA A 1 82 ? -4.415 -1.279 -15.103 1.00 86.50 82 ALA A C 1
ATOM 631 O O . ALA A 1 82 ? -5.018 -0.674 -14.218 1.00 86.50 82 ALA A O 1
ATOM 632 N N . ASP A 1 83 ? -4.798 -1.285 -16.376 1.00 88.12 83 ASP A N 1
ATOM 633 C CA . ASP A 1 83 ? -6.070 -0.732 -16.830 1.00 88.12 83 ASP A CA 1
ATOM 634 C C . ASP A 1 83 ? -7.112 -1.864 -16.851 1.00 88.12 83 ASP A C 1
ATOM 636 O O . ASP A 1 83 ? -6.862 -2.956 -17.367 1.00 88.12 83 ASP A O 1
ATOM 640 N N . LEU A 1 84 ? -8.265 -1.622 -16.232 1.00 90.00 84 LEU A N 1
ATOM 641 C CA . LEU A 1 84 ? -9.351 -2.579 -16.034 1.00 90.00 84 LEU A CA 1
ATOM 642 C C . LEU A 1 84 ? -10.660 -1.968 -16.529 1.00 90.00 84 LEU A C 1
ATOM 644 O O . LEU A 1 84 ? -10.979 -0.823 -16.213 1.00 90.00 84 LEU A O 1
ATOM 648 N N . VAL A 1 85 ? -11.446 -2.751 -17.264 1.00 89.88 85 VAL A N 1
ATOM 649 C CA . VAL A 1 85 ? -12.826 -2.402 -17.615 1.00 89.88 85 VAL A CA 1
ATOM 650 C C . VAL A 1 85 ? -13.751 -3.325 -16.839 1.00 89.88 85 VAL A C 1
ATOM 652 O O . VAL A 1 85 ? -13.819 -4.523 -17.113 1.00 89.88 85 VAL A O 1
ATOM 655 N N . THR A 1 86 ? -14.468 -2.766 -15.872 1.00 89.31 86 THR A N 1
ATOM 656 C CA . THR A 1 86 ? -15.463 -3.492 -15.082 1.00 89.31 86 THR A CA 1
ATOM 657 C C . THR A 1 86 ? -16.844 -3.172 -15.627 1.00 89.31 86 THR A C 1
ATOM 659 O O . THR A 1 86 ? -17.257 -2.017 -15.606 1.00 89.31 86 THR A O 1
ATOM 662 N N . SER A 1 87 ? -17.570 -4.181 -16.105 1.00 88.50 87 SER A N 1
ATOM 663 C CA . SER A 1 87 ? -18.975 -4.025 -16.496 1.00 88.50 87 SER A CA 1
ATOM 664 C C . SER A 1 87 ? -19.872 -4.500 -15.363 1.00 88.50 87 SER A C 1
ATOM 666 O O . SER A 1 87 ? -19.741 -5.629 -14.901 1.00 88.50 87 SER A O 1
ATOM 668 N N . VAL A 1 88 ? -20.768 -3.630 -14.915 1.00 89.44 88 VAL A N 1
ATOM 669 C CA . VAL A 1 88 ? -21.732 -3.888 -13.849 1.00 89.44 88 VAL A CA 1
ATOM 670 C C . VAL A 1 88 ? -23.116 -3.942 -14.481 1.00 89.44 88 VAL A C 1
ATOM 672 O O . VAL A 1 88 ? -23.561 -2.951 -15.061 1.00 89.44 88 VAL A O 1
ATOM 675 N N . LEU A 1 89 ? -23.785 -5.092 -14.391 1.00 90.06 89 LEU A N 1
ATOM 676 C CA . LEU A 1 89 ? -25.160 -5.250 -14.850 1.00 90.06 89 LEU A CA 1
ATOM 677 C C . LEU A 1 89 ? -26.114 -4.873 -13.714 1.00 90.06 89 LEU A C 1
ATOM 679 O O . LEU A 1 89 ? -26.012 -5.381 -12.601 1.00 90.06 89 LEU A O 1
ATOM 683 N N . PHE A 1 90 ? -27.064 -4.003 -14.009 1.00 85.88 90 PHE A N 1
ATOM 684 C CA . PHE A 1 90 ? -28.164 -3.636 -13.146 1.00 85.88 90 PHE A CA 1
ATOM 685 C C . PHE A 1 90 ? -29.441 -4.291 -13.651 1.00 85.88 90 PHE A C 1
ATOM 687 O O . PHE A 1 90 ? -29.828 -4.126 -14.801 1.00 85.88 90 PHE A O 1
ATOM 694 N N . ARG A 1 91 ? -30.149 -5.007 -12.781 1.00 84.94 91 ARG A N 1
ATOM 695 C CA . ARG A 1 91 ? -31.537 -5.405 -13.035 1.00 84.94 91 ARG A CA 1
ATOM 696 C C . ARG A 1 91 ? -32.400 -4.936 -11.883 1.00 84.94 91 ARG A C 1
ATOM 698 O O . ARG A 1 91 ? -32.103 -5.226 -10.728 1.00 84.94 91 ARG A O 1
ATOM 705 N N . GLN A 1 92 ? -33.471 -4.204 -12.196 1.00 85.81 92 GLN A N 1
ATOM 706 C CA . GLN A 1 92 ? -34.444 -3.726 -11.201 1.00 85.81 92 GLN A CA 1
ATOM 707 C C . GLN A 1 92 ? -33.789 -2.933 -10.046 1.00 85.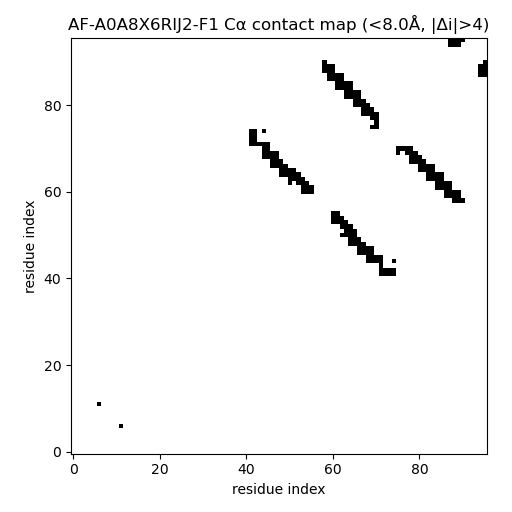81 92 GLN A C 1
ATOM 709 O O . GLN A 1 92 ? -34.140 -3.100 -8.880 1.00 85.81 92 GLN A O 1
ATOM 714 N N . GLY A 1 93 ? -32.796 -2.093 -10.363 1.00 80.88 93 GLY A N 1
ATOM 715 C CA . GLY A 1 93 ? -32.089 -1.261 -9.379 1.00 80.88 93 GLY A CA 1
ATOM 716 C C . GLY A 1 93 ? -31.055 -1.996 -8.516 1.00 80.88 93 GLY A C 1
ATOM 717 O O . GLY A 1 93 ? -30.547 -1.412 -7.561 1.00 80.88 93 GLY A O 1
ATOM 718 N N . ARG A 1 94 ? -30.725 -3.256 -8.830 1.00 83.88 94 ARG A N 1
ATOM 719 C CA . ARG A 1 94 ? -29.697 -4.046 -8.132 1.00 83.88 94 ARG A CA 1
ATOM 720 C C . ARG A 1 94 ? -28.577 -4.453 -9.076 1.00 83.88 94 ARG A C 1
ATOM 722 O O . ARG A 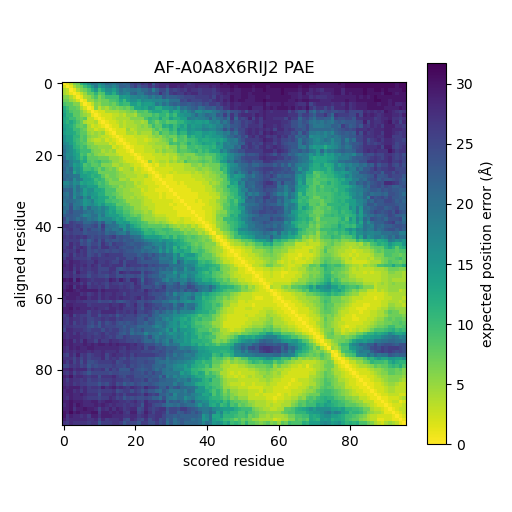1 94 ? -28.852 -4.768 -10.227 1.00 83.88 94 ARG A O 1
ATOM 729 N N . VAL A 1 95 ? -27.352 -4.495 -8.556 1.00 84.50 95 VAL A N 1
ATOM 730 C CA . VAL A 1 95 ? -26.195 -5.099 -9.232 1.00 84.50 95 VAL A CA 1
ATOM 731 C C . VAL A 1 95 ? -26.366 -6.623 -9.257 1.00 84.50 95 VAL A C 1
ATOM 733 O O . VAL A 1 95 ? -26.692 -7.199 -8.216 1.00 84.50 95 VAL A O 1
ATOM 736 N N . VAL A 1 96 ? -26.172 -7.252 -10.421 1.00 76.31 96 VAL A N 1
ATOM 737 C CA . VAL A 1 96 ? -26.294 -8.705 -10.661 1.00 76.31 96 VAL A CA 1
ATOM 738 C C . VAL A 1 96 ? -24.995 -9.271 -11.210 1.00 76.31 96 VAL A C 1
ATOM 740 O O . VAL A 1 96 ? -24.394 -8.605 -12.083 1.00 76.31 96 VAL A O 1
#

Radius of gyration: 30.66 Å; Cα contacts (8 Å, |Δi|>4): 110; chains: 1; bounding box: 61×17×84 Å